Protein AF-A0A7X7PST0-F1 (afdb_monomer_lite)

Foldseek 3Di:
DLVLLLVLLLLLLVLVCLVQPVVLVLVLDDCSVVVSVVVNVVSVVVLVVSLVVQLVVLVPDDPPDPLSVLCNVCSVVLSVLSVDDFDCPLVVVLSVLLCVQVVVVPDDSPPPSVNSLVPRDPVSVVSSVVRSVNSSVRSQVVSCVSRVVVCRPVVVPPD

Sequence (159 aa):
MTNNLTYLANLVALEEWYRQVRRPFFAAQELGQAVYEGALEMLMLAKEERTKRLQAMVEGVSPSDTARAVLKECVAEICALFFQEPSSAGRDEFLASFREAVGGRANSIQAEYVSTIQKLPAAVTAQGEAWLQGIVDDLCRRAAAFVPGMGLFEDEIHS

Structure (mmCIF, N/CA/C/O backbone):
data_AF-A0A7X7PST0-F1
#
_entry.id   AF-A0A7X7PST0-F1
#
loop_
_atom_site.group_PDB
_atom_site.id
_atom_site.type_symbol
_atom_site.label_atom_id
_atom_site.label_alt_id
_atom_site.label_comp_id
_atom_site.label_asym_id
_atom_site.label_entity_id
_atom_site.label_seq_id
_atom_site.pdbx_PDB_ins_code
_atom_site.Cartn_x
_atom_site.Cartn_y
_atom_site.Cartn_z
_atom_site.occupancy
_atom_site.B_iso_or_equiv
_atom_site.auth_seq_id
_atom_site.auth_comp_id
_atom_site.auth_asym_id
_atom_site.auth_atom_id
_atom_site.pdbx_PDB_model_num
ATOM 1 N N . MET A 1 1 ? -13.055 7.007 8.464 1.00 86.31 1 MET A N 1
ATOM 2 C CA . MET A 1 1 ? -12.430 5.682 8.678 1.00 86.31 1 MET A CA 1
ATOM 3 C C . MET A 1 1 ? -11.955 5.105 7.352 1.00 86.31 1 MET A C 1
ATOM 5 O O . MET A 1 1 ? -10.751 4.957 7.195 1.00 86.31 1 MET A O 1
ATOM 9 N N . THR A 1 2 ? -12.864 4.8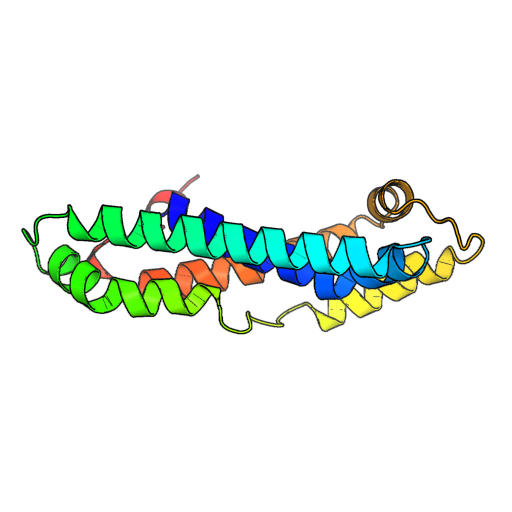96 6.392 1.00 93.06 2 THR A N 1
ATOM 10 C CA . THR A 1 2 ? -12.598 4.398 5.024 1.00 93.06 2 THR A CA 1
ATOM 11 C C . THR A 1 2 ? -11.377 5.049 4.370 1.00 93.06 2 THR A C 1
ATOM 13 O O . THR A 1 2 ? -10.420 4.348 4.085 1.00 93.06 2 THR A O 1
ATOM 16 N N . ASN A 1 3 ? -11.302 6.385 4.306 1.00 94.31 3 ASN A N 1
ATOM 17 C CA . ASN A 1 3 ? -10.143 7.087 3.726 1.00 94.31 3 ASN A CA 1
ATOM 18 C C . ASN A 1 3 ? -8.786 6.712 4.353 1.00 94.31 3 ASN A C 1
ATOM 20 O O . ASN A 1 3 ? -7.784 6.647 3.648 1.00 94.31 3 ASN A O 1
ATOM 24 N N . ASN A 1 4 ? -8.722 6.479 5.672 1.00 95.00 4 ASN A N 1
ATOM 25 C CA . ASN A 1 4 ? -7.471 6.066 6.322 1.00 95.00 4 ASN A CA 1
ATOM 26 C C . ASN A 1 4 ? -7.099 4.629 5.949 1.00 95.00 4 ASN A C 1
ATOM 28 O O . ASN A 1 4 ? -5.923 4.355 5.723 1.00 95.00 4 ASN A O 1
ATOM 32 N N . LEU A 1 5 ? -8.092 3.741 5.868 1.00 97.19 5 LEU A N 1
ATOM 33 C CA . LEU A 1 5 ? -7.901 2.346 5.478 1.00 97.19 5 LEU A CA 1
ATOM 34 C C . LEU A 1 5 ? -7.481 2.244 4.009 1.00 97.19 5 LEU A C 1
ATOM 36 O O . LEU A 1 5 ? -6.458 1.635 3.723 1.00 97.19 5 LEU A O 1
ATOM 40 N N . THR A 1 6 ? -8.183 2.932 3.104 1.00 97.81 6 THR A N 1
ATOM 41 C CA . THR A 1 6 ? -7.833 3.005 1.679 1.00 97.81 6 THR A CA 1
ATOM 42 C C . THR A 1 6 ? -6.434 3.583 1.486 1.00 97.81 6 THR A C 1
ATOM 44 O O . THR A 1 6 ? -5.652 3.057 0.700 1.00 97.81 6 THR A O 1
ATOM 47 N N . TYR A 1 7 ? -6.070 4.635 2.225 1.00 97.94 7 TYR A N 1
ATOM 48 C CA . TYR A 1 7 ? -4.724 5.206 2.159 1.00 97.94 7 TYR A CA 1
ATOM 49 C C . TYR A 1 7 ? -3.647 4.207 2.607 1.00 97.94 7 TYR A C 1
ATOM 51 O O . TYR A 1 7 ? -2.651 4.028 1.911 1.00 97.94 7 TYR A O 1
ATOM 59 N N . LEU A 1 8 ? -3.841 3.537 3.749 1.00 98.56 8 LEU A N 1
ATOM 60 C CA . LEU A 1 8 ? -2.903 2.525 4.243 1.00 98.56 8 LEU A CA 1
ATOM 61 C C . LEU A 1 8 ? -2.779 1.346 3.272 1.00 98.56 8 LEU A C 1
ATOM 63 O O . LEU A 1 8 ? -1.669 0.905 2.988 1.00 98.56 8 LEU A O 1
ATOM 67 N N . ALA A 1 9 ? -3.896 0.880 2.716 1.00 98.50 9 ALA A N 1
ATOM 68 C CA . ALA A 1 9 ? -3.921 -0.197 1.736 1.00 98.50 9 ALA A CA 1
ATOM 69 C C . ALA A 1 9 ? -3.159 0.181 0.451 1.00 98.50 9 ALA A C 1
ATOM 71 O O . ALA A 1 9 ? -2.368 -0.611 -0.058 1.00 98.50 9 ALA A O 1
ATOM 72 N N . ASN A 1 10 ? -3.306 1.425 -0.016 1.00 98.62 10 ASN A N 1
ATOM 73 C CA . ASN A 1 10 ? -2.533 1.953 -1.143 1.00 98.62 10 ASN A CA 1
ATOM 74 C C . ASN A 1 10 ? -1.029 2.036 -0.848 1.00 98.62 10 ASN A C 1
ATOM 76 O O . ASN A 1 10 ? -0.226 1.780 -1.742 1.00 98.62 10 ASN A O 1
ATOM 80 N N . LEU A 1 11 ? -0.620 2.355 0.387 1.00 98.69 11 LEU A N 1
ATOM 81 C CA . LEU A 1 11 ? 0.799 2.309 0.761 1.00 98.69 11 LEU A CA 1
ATOM 82 C C . LEU A 1 11 ? 1.364 0.885 0.694 1.00 98.69 11 LEU A C 1
ATOM 84 O O . LEU A 1 11 ? 2.494 0.714 0.246 1.00 98.69 11 LEU A O 1
ATOM 88 N N . VAL A 1 12 ? 0.587 -0.127 1.095 1.00 98.75 12 VAL A N 1
ATOM 89 C CA . VAL A 1 12 ? 0.995 -1.537 0.980 1.00 98.75 12 VAL A CA 1
ATOM 90 C C . VAL A 1 12 ? 1.107 -1.959 -0.488 1.00 98.75 12 VAL A C 1
ATOM 92 O O . VAL A 1 12 ? 2.114 -2.545 -0.878 1.00 98.75 12 VAL A O 1
ATOM 95 N N . ALA A 1 13 ? 0.130 -1.603 -1.327 1.00 98.75 13 ALA A N 1
ATOM 96 C CA . ALA A 1 13 ? 0.194 -1.869 -2.765 1.00 98.75 13 ALA A CA 1
ATOM 97 C C . ALA A 1 13 ? 1.405 -1.176 -3.422 1.00 98.75 13 ALA A C 1
ATOM 99 O O . ALA A 1 13 ? 2.129 -1.779 -4.216 1.00 98.75 13 ALA A O 1
ATOM 100 N N . LEU A 1 14 ? 1.684 0.076 -3.046 1.00 98.62 14 LEU A N 1
ATOM 101 C CA . LEU A 1 14 ? 2.854 0.806 -3.527 1.00 98.62 14 LEU A CA 1
ATOM 102 C C . LEU A 1 14 ? 4.163 0.146 -3.077 1.00 98.62 14 LEU A C 1
ATOM 104 O O . LEU A 1 14 ? 5.096 0.050 -3.870 1.00 98.62 14 LEU A O 1
ATOM 108 N N . GLU A 1 15 ? 4.246 -0.336 -1.839 1.00 98.62 15 GLU A N 1
ATOM 109 C CA . GLU A 1 15 ? 5.412 -1.076 -1.350 1.00 98.62 15 GLU A CA 1
ATOM 110 C C . GLU A 1 15 ? 5.671 -2.344 -2.176 1.00 98.62 15 GLU A C 1
ATOM 112 O O . GLU A 1 15 ? 6.805 -2.568 -2.612 1.00 98.62 15 GLU A O 1
ATOM 117 N N . GLU A 1 16 ? 4.628 -3.120 -2.482 1.00 98.50 16 GLU A N 1
ATOM 118 C CA . GLU A 1 16 ? 4.742 -4.287 -3.361 1.00 98.50 16 GLU A CA 1
ATOM 119 C C . GLU A 1 16 ? 5.200 -3.901 -4.773 1.00 98.50 16 GLU A C 1
ATOM 121 O O . GLU A 1 16 ? 6.075 -4.556 -5.344 1.00 98.50 16 GLU A O 1
ATOM 126 N N . TRP A 1 17 ? 4.717 -2.786 -5.323 1.00 98.00 17 TRP A N 1
ATOM 127 C CA . TRP A 1 17 ? 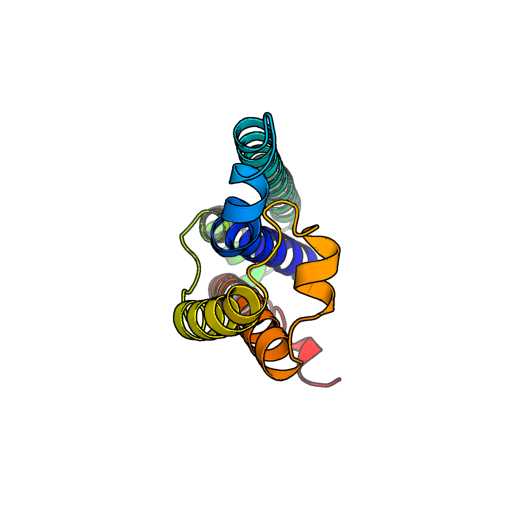5.219 -2.280 -6.601 1.00 98.00 17 TRP A CA 1
ATOM 128 C C . TRP A 1 17 ? 6.727 -1.975 -6.564 1.00 98.00 17 TRP A C 1
ATOM 130 O O . TRP A 1 17 ? 7.464 -2.305 -7.501 1.00 98.00 17 TRP A O 1
ATOM 140 N N . TYR A 1 18 ? 7.230 -1.382 -5.475 1.00 97.38 18 TYR A N 1
ATOM 141 C CA . TYR A 1 18 ? 8.668 -1.153 -5.311 1.00 97.38 18 TYR A CA 1
ATOM 142 C C . TYR A 1 18 ? 9.448 -2.466 -5.254 1.00 97.38 18 TYR A C 1
ATOM 144 O O . TYR A 1 18 ? 10.441 -2.612 -5.973 1.00 97.38 18 TYR A O 1
ATOM 152 N N . ARG A 1 19 ? 8.988 -3.414 -4.433 1.00 96.69 19 ARG A N 1
ATOM 153 C CA . ARG A 1 19 ? 9.656 -4.700 -4.203 1.00 96.69 19 ARG A CA 1
ATOM 154 C C . ARG A 1 19 ? 9.720 -5.560 -5.460 1.00 96.69 19 ARG A C 1
ATOM 156 O O . ARG A 1 19 ? 10.784 -6.096 -5.772 1.00 96.69 19 ARG A O 1
ATOM 163 N N . GLN A 1 20 ? 8.603 -5.671 -6.175 1.00 95.69 20 GLN A N 1
ATOM 164 C CA . GLN A 1 20 ? 8.457 -6.613 -7.284 1.00 95.69 20 GLN A CA 1
ATOM 165 C C . GLN A 1 20 ? 8.829 -6.003 -8.640 1.00 95.69 20 GLN A C 1
ATOM 167 O O . GLN A 1 20 ? 9.324 -6.716 -9.512 1.00 95.69 20 GLN A O 1
ATOM 172 N N . VAL A 1 21 ? 8.614 -4.693 -8.829 1.00 93.94 21 VAL A N 1
ATOM 173 C CA . VAL A 1 21 ? 8.761 -4.049 -10.147 1.00 93.94 21 VAL A CA 1
ATOM 174 C C . VAL A 1 21 ? 9.850 -2.992 -10.192 1.00 93.94 21 VAL A C 1
ATOM 176 O O . VAL A 1 21 ? 10.659 -3.018 -11.115 1.00 93.94 21 VAL A O 1
ATOM 179 N N . ARG A 1 22 ? 9.913 -2.051 -9.238 1.00 93.06 22 ARG A N 1
ATOM 180 C CA . ARG A 1 22 ? 10.916 -0.965 -9.317 1.00 93.06 22 ARG A CA 1
ATOM 181 C C . ARG A 1 22 ? 12.326 -1.420 -8.947 1.00 93.06 22 ARG A C 1
ATOM 183 O O . ARG A 1 22 ? 13.284 -0.823 -9.434 1.00 93.06 22 ARG A O 1
ATOM 190 N N . ARG A 1 23 ? 12.475 -2.454 -8.113 1.00 92.88 23 ARG A N 1
ATOM 191 C CA . ARG A 1 23 ? 13.775 -2.901 -7.584 1.00 92.88 23 ARG A CA 1
ATOM 192 C C . ARG A 1 23 ? 14.851 -3.122 -8.666 1.00 92.88 23 ARG A C 1
ATOM 194 O O . ARG A 1 23 ? 15.939 -2.574 -8.495 1.00 92.88 23 ARG A O 1
ATOM 201 N N . PRO A 1 24 ? 14.596 -3.822 -9.793 1.00 90.00 24 PRO A N 1
ATOM 202 C CA . PRO A 1 24 ? 15.599 -3.972 -10.852 1.00 90.00 24 PRO A CA 1
ATOM 203 C C . PRO A 1 24 ? 16.047 -2.645 -11.487 1.00 90.00 24 PRO A C 1
ATOM 205 O O . PRO A 1 24 ? 17.214 -2.507 -11.841 1.00 90.00 24 PRO A O 1
ATOM 208 N N . PHE A 1 25 ? 15.159 -1.649 -11.592 1.00 89.50 25 PHE A N 1
ATOM 209 C CA . PHE A 1 25 ? 15.498 -0.329 -12.144 1.00 89.50 25 PHE A CA 1
ATOM 210 C C . PHE A 1 25 ? 16.390 0.483 -11.204 1.00 89.50 25 PHE A C 1
ATOM 212 O O . PHE A 1 25 ? 17.238 1.244 -11.665 1.00 89.50 25 PHE A O 1
ATOM 219 N N . PHE A 1 26 ? 16.213 0.333 -9.891 1.00 91.25 26 PHE A N 1
ATOM 220 C CA . PHE A 1 26 ? 17.135 0.903 -8.910 1.00 91.25 26 PHE A CA 1
ATOM 221 C C . PHE A 1 26 ? 18.492 0.198 -8.957 1.00 91.25 26 PHE A C 1
ATOM 223 O O . PHE A 1 26 ? 19.518 0.864 -9.006 1.00 91.25 26 PHE A O 1
ATOM 230 N N . ALA A 1 27 ? 18.510 -1.135 -9.029 1.00 89.00 27 ALA A N 1
ATOM 231 C CA . ALA A 1 27 ? 19.752 -1.909 -9.085 1.00 89.00 27 ALA A CA 1
ATOM 232 C C . ALA A 1 27 ? 20.637 -1.583 -10.308 1.00 89.00 27 ALA A C 1
ATOM 234 O O . ALA A 1 27 ? 21.842 -1.814 -10.266 1.00 89.00 27 ALA A O 1
ATOM 235 N N . ALA A 1 28 ? 20.056 -1.038 -11.381 1.00 87.44 28 ALA A N 1
ATOM 236 C CA . ALA A 1 28 ? 20.773 -0.611 -12.583 1.00 87.44 28 ALA A CA 1
ATOM 237 C C . ALA A 1 28 ? 21.436 0.782 -12.476 1.00 87.44 28 ALA A C 1
ATOM 239 O O . ALA A 1 28 ? 22.139 1.187 -13.399 1.00 87.44 28 ALA A O 1
ATOM 240 N N . GLN A 1 29 ? 21.207 1.530 -11.391 1.00 85.56 29 GLN A N 1
ATOM 241 C CA . GLN A 1 29 ? 21.699 2.900 -11.208 1.00 85.56 29 GLN A CA 1
ATOM 242 C C . GLN A 1 29 ? 22.816 2.973 -10.159 1.00 85.56 29 GLN A C 1
ATOM 244 O O . GLN A 1 29 ? 22.812 2.236 -9.170 1.00 85.56 29 GLN A O 1
ATOM 249 N N . GLU A 1 30 ? 23.750 3.912 -10.334 1.00 90.62 30 GLU A N 1
ATOM 250 C CA . GLU A 1 30 ? 24.746 4.231 -9.307 1.00 90.62 30 GLU A CA 1
ATOM 251 C C . GLU A 1 30 ? 24.040 4.698 -8.023 1.00 90.62 30 GLU A C 1
ATOM 253 O O . GLU A 1 30 ? 23.101 5.491 -8.079 1.00 90.62 30 GLU A O 1
ATOM 258 N N . LEU A 1 31 ? 24.448 4.161 -6.867 1.00 90.50 31 LEU A N 1
ATOM 259 C CA . LEU A 1 31 ? 23.787 4.356 -5.563 1.00 90.50 31 LEU A CA 1
ATOM 260 C C . LEU A 1 31 ? 22.310 3.915 -5.499 1.00 90.50 31 LEU A C 1
ATOM 262 O O . LEU A 1 31 ? 21.647 4.139 -4.486 1.00 90.50 31 LEU A O 1
ATOM 266 N N . GLY A 1 32 ? 21.777 3.251 -6.526 1.00 91.06 32 GLY A N 1
ATOM 267 C CA . GLY A 1 32 ? 20.347 2.965 -6.608 1.00 91.06 32 GLY A CA 1
ATOM 268 C C . GLY A 1 32 ? 19.830 2.025 -5.517 1.00 91.06 32 GLY A C 1
ATOM 269 O O . GLY A 1 32 ? 18.683 2.162 -5.100 1.00 91.06 32 GLY A O 1
ATOM 270 N N . GLN A 1 33 ? 20.677 1.145 -4.973 1.00 93.69 33 GLN A N 1
ATOM 271 C CA . GLN A 1 33 ? 20.318 0.309 -3.821 1.00 93.69 33 GLN A CA 1
ATOM 272 C C . GLN A 1 33 ? 20.001 1.148 -2.571 1.00 93.69 33 GLN A C 1
ATOM 274 O O . GLN A 1 33 ? 18.984 0.907 -1.929 1.00 93.69 33 GLN A O 1
ATOM 279 N N . ALA A 1 34 ? 20.809 2.170 -2.269 1.00 97.25 34 ALA A N 1
ATOM 280 C CA . ALA A 1 34 ? 20.564 3.057 -1.130 1.00 97.25 34 ALA A CA 1
ATOM 281 C C . ALA A 1 34 ? 19.280 3.883 -1.327 1.00 97.25 34 ALA A C 1
ATOM 283 O O . ALA A 1 34 ? 18.513 4.084 -0.389 1.00 97.25 34 ALA A O 1
ATOM 284 N N . VAL A 1 35 ? 19.002 4.317 -2.563 1.00 96.31 35 VAL A N 1
ATOM 285 C CA . VAL A 1 35 ? 17.754 5.029 -2.891 1.00 96.31 35 VAL A CA 1
ATOM 286 C C . VAL A 1 35 ? 16.536 4.113 -2.742 1.00 96.31 35 VAL A C 1
ATOM 288 O O . VAL A 1 35 ? 15.503 4.540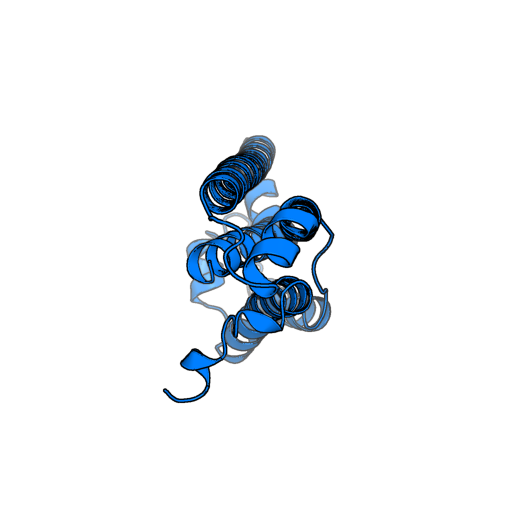 -2.230 1.00 96.31 35 VAL A O 1
ATOM 291 N N . TYR A 1 36 ? 16.646 2.853 -3.166 1.00 96.81 36 TYR A N 1
ATOM 292 C CA . TYR A 1 36 ? 15.595 1.852 -2.997 1.00 96.81 36 TYR A CA 1
ATOM 293 C C . TYR A 1 36 ? 15.295 1.580 -1.520 1.00 96.81 36 TYR A C 1
ATOM 295 O O . TYR A 1 36 ? 14.131 1.595 -1.123 1.00 96.81 36 TYR A O 1
ATOM 303 N N . GLU A 1 37 ? 16.332 1.378 -0.707 1.00 98.19 37 GLU A N 1
ATOM 304 C CA . GLU A 1 37 ? 16.196 1.169 0.737 1.00 98.19 37 GLU A CA 1
ATOM 305 C C . GLU A 1 37 ? 15.545 2.376 1.416 1.00 98.19 37 GLU A C 1
ATOM 307 O O . GLU A 1 37 ? 14.554 2.210 2.126 1.00 98.19 37 GLU A O 1
ATOM 312 N N . GLY A 1 38 ? 16.011 3.592 1.110 1.00 98.38 38 GLY A N 1
ATOM 313 C CA . GLY A 1 38 ? 15.402 4.819 1.621 1.00 98.38 38 GLY A CA 1
ATOM 314 C C . GLY A 1 38 ? 13.941 4.983 1.190 1.00 98.38 38 GLY A C 1
ATOM 315 O O . GLY A 1 38 ? 13.107 5.421 1.977 1.00 98.38 38 GLY A O 1
ATOM 316 N N . ALA A 1 39 ? 13.576 4.587 -0.033 1.00 97.94 39 ALA A N 1
ATOM 317 C CA . ALA A 1 39 ? 12.184 4.634 -0.476 1.00 97.94 39 ALA A CA 1
ATOM 318 C C . ALA A 1 39 ? 11.282 3.660 0.304 1.00 97.94 39 ALA A C 1
ATOM 320 O O . ALA A 1 39 ? 10.163 4.029 0.665 1.00 97.94 39 ALA A O 1
ATOM 321 N N . LEU A 1 40 ? 11.759 2.443 0.593 1.00 98.56 40 LEU A N 1
ATOM 322 C CA . LEU A 1 40 ? 11.025 1.491 1.432 1.00 98.56 40 LEU A CA 1
ATOM 323 C C . LEU A 1 40 ? 10.906 1.977 2.881 1.00 98.56 40 LEU A C 1
ATOM 325 O O . LEU A 1 40 ? 9.834 1.856 3.474 1.00 98.56 40 LEU A O 1
ATOM 329 N N . GLU A 1 41 ? 11.962 2.575 3.432 1.00 98.62 41 GLU A N 1
ATOM 330 C CA . GLU A 1 41 ? 11.930 3.188 4.763 1.00 98.62 41 GLU A CA 1
ATOM 331 C C . GLU A 1 41 ? 10.889 4.315 4.828 1.00 98.62 41 GLU A C 1
ATOM 333 O O . GLU A 1 41 ? 10.071 4.352 5.745 1.00 98.62 41 GLU A O 1
ATOM 338 N N . MET A 1 42 ? 10.831 5.182 3.814 1.00 98.56 42 MET A N 1
ATOM 339 C CA . MET A 1 42 ? 9.822 6.243 3.743 1.00 98.56 42 MET A CA 1
ATOM 340 C C . MET A 1 42 ? 8.388 5.697 3.679 1.00 98.56 42 MET A C 1
ATOM 342 O O . MET A 1 42 ? 7.491 6.271 4.300 1.00 98.56 42 MET A O 1
ATOM 346 N N . LEU A 1 43 ? 8.154 4.588 2.968 1.00 98.44 43 LEU A N 1
ATOM 347 C CA . LEU A 1 43 ? 6.846 3.921 2.949 1.00 98.44 43 LEU A CA 1
ATOM 348 C C . LEU A 1 43 ? 6.496 3.325 4.318 1.00 98.44 43 LEU A C 1
ATOM 350 O O . LEU A 1 43 ? 5.363 3.475 4.778 1.00 98.44 43 LEU A O 1
ATOM 354 N N . MET A 1 44 ? 7.462 2.702 4.997 1.00 98.38 44 MET A N 1
ATOM 355 C CA . MET A 1 44 ? 7.288 2.186 6.355 1.00 98.38 44 MET A CA 1
ATOM 356 C C . MET A 1 44 ? 6.930 3.311 7.338 1.00 98.38 44 MET A C 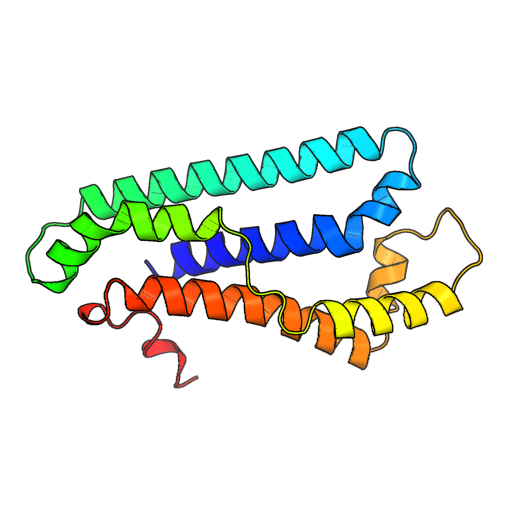1
ATOM 358 O O . MET A 1 44 ? 5.917 3.210 8.029 1.00 98.38 44 MET A O 1
ATOM 362 N N . LEU A 1 45 ? 7.682 4.416 7.336 1.00 98.56 45 LEU A N 1
ATOM 363 C CA . LEU A 1 45 ? 7.418 5.584 8.182 1.00 98.56 45 LEU A CA 1
ATOM 364 C C . LEU A 1 45 ? 6.047 6.213 7.891 1.00 98.56 45 LEU A C 1
ATOM 366 O O . LEU A 1 45 ? 5.335 6.604 8.816 1.00 98.56 45 LEU A O 1
ATOM 370 N N . ALA A 1 46 ? 5.637 6.279 6.620 1.00 98.25 46 ALA A N 1
ATOM 371 C CA . ALA A 1 46 ? 4.312 6.768 6.243 1.00 98.25 46 ALA A CA 1
ATOM 372 C C . ALA A 1 46 ? 3.183 5.861 6.765 1.00 98.25 46 ALA A C 1
ATOM 374 O O . ALA A 1 46 ? 2.151 6.366 7.214 1.00 98.25 46 ALA A O 1
ATOM 375 N N . LYS A 1 47 ? 3.371 4.533 6.750 1.00 98.44 47 LYS A N 1
ATOM 376 C CA . LYS A 1 47 ? 2.420 3.592 7.363 1.00 98.44 47 LYS A CA 1
ATOM 377 C C . LYS A 1 47 ? 2.353 3.785 8.877 1.00 98.44 47 LYS A C 1
ATOM 379 O O . LYS A 1 47 ? 1.251 3.877 9.410 1.00 98.44 47 LYS A O 1
ATOM 384 N N . GLU A 1 48 ? 3.492 3.907 9.559 1.00 98.44 48 GLU A N 1
ATOM 385 C CA . GLU A 1 48 ? 3.548 4.148 11.010 1.00 98.44 48 GLU A CA 1
ATOM 386 C C . GLU A 1 48 ? 2.892 5.469 11.432 1.00 98.44 48 GLU A C 1
ATOM 388 O O . GLU A 1 48 ? 2.159 5.512 12.421 1.00 98.44 48 GLU A O 1
ATOM 393 N N . GLU A 1 49 ? 3.138 6.561 10.702 1.00 98.25 49 GLU A N 1
ATOM 394 C CA . GLU A 1 49 ? 2.463 7.846 10.932 1.00 98.25 49 GLU A CA 1
ATOM 395 C C . GLU A 1 49 ? 0.951 7.680 10.833 1.00 98.25 49 GLU A C 1
ATOM 397 O O . GLU A 1 49 ? 0.195 8.122 11.708 1.00 98.25 49 GLU A O 1
ATOM 402 N N . ARG A 1 50 ? 0.504 7.012 9.769 1.00 98.00 50 ARG A N 1
ATOM 403 C CA . ARG A 1 50 ? -0.913 6.921 9.472 1.00 98.00 50 ARG A CA 1
ATOM 404 C C . ARG A 1 50 ? -1.651 5.995 10.430 1.00 98.00 50 ARG A C 1
ATOM 406 O O . ARG A 1 50 ? -2.781 6.315 10.801 1.00 98.00 50 ARG A O 1
ATOM 413 N N . THR A 1 51 ? -1.040 4.897 10.871 1.00 98.12 51 THR A N 1
ATOM 414 C CA . THR A 1 51 ? -1.638 4.022 11.888 1.00 98.12 51 THR A CA 1
ATOM 415 C C . THR A 1 51 ? -1.718 4.702 13.250 1.00 98.12 51 THR A C 1
ATOM 417 O O . THR A 1 51 ? -2.771 4.629 13.879 1.00 98.12 51 THR A O 1
ATOM 420 N N . LYS A 1 52 ? -0.702 5.474 13.662 1.00 97.56 52 LYS A N 1
ATOM 421 C CA . LYS A 1 52 ? -0.776 6.300 14.886 1.00 97.56 52 LYS A CA 1
ATOM 422 C C . LYS A 1 52 ? -1.937 7.292 14.831 1.00 97.56 52 LYS A C 1
ATOM 424 O O . LYS A 1 52 ? -2.696 7.427 15.787 1.00 97.56 52 LYS A O 1
ATOM 429 N N . ARG A 1 53 ? -2.124 7.966 13.692 1.00 96.38 53 ARG A N 1
ATOM 430 C CA . ARG A 1 53 ? -3.262 8.880 13.493 1.00 96.38 53 ARG A CA 1
ATOM 431 C C . ARG A 1 53 ? -4.606 8.166 13.503 1.00 96.38 53 ARG A C 1
ATOM 433 O O . ARG A 1 53 ? -5.574 8.721 14.017 1.00 96.38 53 ARG A O 1
ATOM 440 N N . LEU A 1 54 ? -4.674 6.964 12.935 1.00 96.75 54 LEU A N 1
ATOM 441 C CA . LEU A 1 54 ? -5.873 6.135 12.970 1.00 96.75 54 LEU A CA 1
ATOM 442 C C . LEU A 1 54 ? -6.236 5.762 14.412 1.00 96.75 54 LEU A C 1
ATOM 444 O O . LEU A 1 54 ? -7.378 5.967 14.811 1.00 96.75 54 LEU A O 1
ATOM 448 N N . GLN A 1 55 ? -5.266 5.300 15.200 1.00 96.94 55 GLN A N 1
ATOM 449 C CA . GLN A 1 55 ? -5.451 4.980 16.618 1.00 96.94 55 GLN A CA 1
ATOM 450 C C . GLN A 1 55 ? -5.926 6.198 17.412 1.00 96.94 55 GLN A C 1
ATOM 452 O O . GLN A 1 55 ? -6.971 6.128 18.050 1.00 96.94 55 GLN A O 1
ATOM 457 N N . ALA A 1 56 ? -5.251 7.343 17.279 1.00 96.31 56 ALA A N 1
ATOM 458 C CA . ALA A 1 56 ? -5.648 8.581 17.953 1.00 96.31 56 ALA A CA 1
ATOM 459 C C . ALA A 1 56 ? -7.071 9.039 17.570 1.00 96.31 56 ALA A C 1
ATOM 461 O O . ALA A 1 56 ? -7.837 9.505 18.414 1.00 96.31 56 ALA A O 1
ATOM 462 N N . MET A 1 57 ? -7.459 8.878 16.297 1.00 95.00 57 MET A N 1
ATOM 463 C CA . MET A 1 57 ? -8.828 9.153 15.849 1.00 95.00 57 MET A CA 1
ATOM 464 C C . MET A 1 57 ? -9.835 8.233 16.550 1.00 95.00 57 MET A C 1
ATOM 466 O O . MET A 1 57 ? -10.883 8.708 16.979 1.00 95.00 57 MET A O 1
ATOM 470 N N . VAL A 1 58 ? -9.530 6.937 16.669 1.00 95.56 58 VAL A N 1
ATOM 471 C CA . VAL A 1 58 ? -10.397 5.949 17.328 1.00 95.56 58 VAL A CA 1
ATOM 472 C C . VAL A 1 58 ? -10.478 6.172 18.839 1.00 95.56 58 VAL A C 1
ATOM 474 O O . VAL A 1 58 ? -11.563 6.069 19.408 1.00 95.56 58 VAL A O 1
ATOM 477 N N . GLU A 1 59 ? -9.382 6.544 19.499 1.00 94.50 59 GLU A N 1
ATOM 478 C CA . GLU A 1 59 ? -9.364 6.872 20.931 1.00 94.50 59 GLU A CA 1
ATOM 479 C C . GLU A 1 59 ? -10.366 7.981 21.280 1.00 94.50 59 GLU A C 1
ATOM 481 O O . GLU A 1 59 ? -11.108 7.862 22.263 1.00 94.50 59 GLU A O 1
ATOM 486 N N . GLY A 1 60 ? -10.456 9.006 20.425 1.00 92.06 60 GLY A N 1
ATOM 487 C CA . GLY A 1 60 ? -11.398 10.119 20.562 1.00 92.06 60 GLY A CA 1
ATOM 488 C C . GLY A 1 60 ? -12.873 9.764 20.322 1.00 92.06 60 GLY A C 1
ATOM 489 O O . GLY A 1 60 ? -13.750 10.581 20.602 1.00 92.06 60 GLY A O 1
ATOM 490 N N . VAL A 1 61 ? -13.187 8.563 19.824 1.00 90.62 61 VAL A N 1
ATOM 491 C CA . VAL A 1 61 ? -14.571 8.132 19.582 1.00 90.62 61 VAL A CA 1
ATOM 492 C C . VAL A 1 61 ? -15.238 7.703 20.892 1.00 90.62 61 VAL A C 1
ATOM 494 O O . VAL A 1 61 ? -14.760 6.809 21.585 1.00 90.62 61 VAL A O 1
ATOM 497 N N . SER A 1 62 ? -16.386 8.288 21.240 1.00 89.75 62 SER A N 1
ATOM 498 C CA . SER A 1 62 ? -17.199 7.784 22.358 1.00 89.75 62 SER A CA 1
ATOM 499 C C . SER A 1 62 ? -17.794 6.405 22.016 1.00 89.75 62 SER A C 1
ATOM 501 O O . SER A 1 62 ? -18.319 6.255 20.908 1.00 89.75 62 SER A O 1
ATOM 503 N N . PRO A 1 63 ? -17.755 5.402 22.917 1.00 89.50 63 PRO A N 1
ATOM 504 C CA . PRO A 1 63 ? -18.365 4.088 22.699 1.00 89.50 63 PRO A CA 1
ATOM 505 C C . PRO A 1 63 ? -19.891 4.152 22.900 1.00 89.50 63 PRO A C 1
ATOM 507 O O . PRO A 1 63 ? -20.449 3.505 23.780 1.00 89.50 63 PRO A O 1
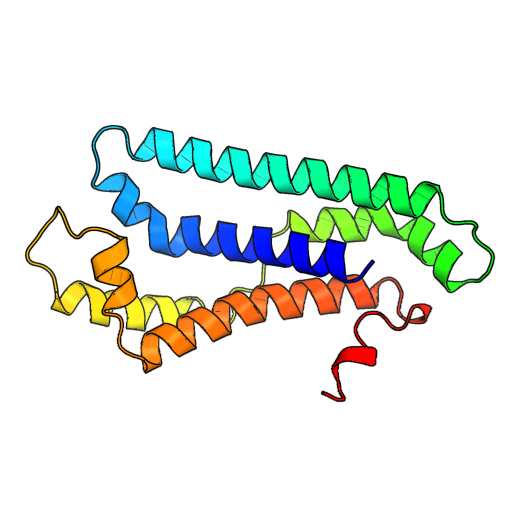ATOM 510 N N . SER A 1 64 ? -20.574 4.987 22.112 1.00 90.50 64 SER A N 1
ATOM 511 C CA . SER A 1 64 ? -22.022 5.223 22.213 1.00 90.50 64 SER A CA 1
ATOM 512 C C . SER A 1 64 ? -22.879 4.054 21.724 1.00 90.50 64 SER A C 1
ATOM 514 O O . SER A 1 64 ? -24.081 4.032 21.971 1.00 90.50 64 SER A O 1
ATOM 516 N N . ASP A 1 65 ? -22.274 3.113 21.004 1.00 92.31 65 ASP A N 1
ATOM 517 C CA . ASP A 1 65 ? -22.910 1.935 20.433 1.00 92.31 65 ASP A CA 1
ATOM 518 C C . ASP A 1 65 ? -21.908 0.769 20.380 1.00 92.31 65 ASP A C 1
ATOM 520 O O . ASP A 1 65 ? -20.694 0.951 20.541 1.00 92.31 65 ASP A O 1
ATOM 524 N N . THR A 1 66 ? -22.424 -0.443 20.161 1.00 92.75 66 THR A N 1
ATOM 525 C CA . THR A 1 66 ? -21.613 -1.665 20.100 1.00 92.75 66 THR A CA 1
ATOM 526 C C . THR A 1 66 ? -20.543 -1.594 19.011 1.00 92.75 66 THR A C 1
ATOM 528 O O . THR A 1 66 ? -19.427 -2.048 19.238 1.00 92.75 66 THR A O 1
ATOM 531 N N . ALA A 1 67 ? -20.834 -0.994 17.851 1.00 91.94 67 ALA A N 1
ATOM 532 C CA . ALA A 1 67 ? -19.877 -0.924 16.749 1.00 91.94 67 ALA A CA 1
ATOM 533 C C . ALA A 1 67 ? -18.657 -0.063 17.116 1.00 91.94 67 ALA A C 1
ATOM 535 O O . ALA A 1 67 ? -17.519 -0.451 16.855 1.00 91.94 67 ALA A O 1
ATOM 536 N N . ARG A 1 68 ? -18.871 1.080 17.778 1.00 92.50 68 ARG A N 1
ATOM 537 C CA . ARG A 1 68 ? -17.796 1.951 18.278 1.00 92.50 68 ARG A CA 1
ATOM 538 C C . ARG A 1 68 ? -17.013 1.329 19.427 1.00 92.50 68 ARG A C 1
ATOM 540 O O . ARG A 1 68 ? -15.811 1.567 19.508 1.00 92.50 68 ARG A O 1
ATOM 547 N N . ALA A 1 69 ? -17.661 0.547 20.291 1.00 94.38 69 ALA A N 1
ATOM 548 C CA . ALA A 1 69 ? -16.967 -0.214 21.329 1.00 94.38 69 ALA A CA 1
ATOM 549 C C . ALA A 1 69 ? -16.023 -1.259 20.709 1.00 94.38 69 ALA A C 1
ATOM 551 O O . ALA A 1 69 ? -14.830 -1.240 20.999 1.00 94.38 69 ALA A O 1
ATOM 552 N N . VAL A 1 70 ? -16.524 -2.065 19.765 1.00 95.06 70 VAL A N 1
ATOM 553 C CA . VAL A 1 70 ? -15.715 -3.059 19.037 1.00 95.06 70 VAL A CA 1
ATOM 554 C C . VAL A 1 70 ? -14.562 -2.392 18.287 1.00 95.06 70 VAL A C 1
ATOM 556 O O . VAL A 1 70 ? -13.431 -2.852 18.394 1.00 95.06 70 VAL A O 1
ATOM 559 N N . LEU A 1 71 ? -14.800 -1.265 17.600 1.00 94.88 71 LEU A N 1
ATOM 560 C CA . LEU A 1 71 ? -13.732 -0.531 16.908 1.00 94.88 71 LEU A CA 1
ATOM 561 C C . LEU A 1 71 ? -12.581 -0.158 17.846 1.00 94.88 71 LEU A C 1
ATOM 563 O O . LEU A 1 71 ? -11.420 -0.249 17.453 1.00 94.88 71 LEU A O 1
ATOM 567 N N . LYS A 1 72 ? -12.889 0.288 19.067 1.00 95.50 72 LYS A N 1
ATOM 568 C CA . LYS A 1 72 ? -11.862 0.640 20.052 1.00 95.50 72 LYS A CA 1
ATOM 569 C C . LYS A 1 72 ? -11.053 -0.570 20.499 1.00 95.50 72 LYS A C 1
ATOM 571 O O . LYS A 1 72 ? -9.850 -0.437 20.692 1.00 95.50 72 LYS A O 1
ATOM 576 N N . GLU A 1 73 ? -11.702 -1.718 20.646 1.00 95.56 73 GLU A N 1
ATOM 577 C CA . GLU A 1 73 ? -11.046 -2.963 21.042 1.00 95.56 73 GLU A CA 1
ATOM 578 C C . GLU A 1 73 ? -10.141 -3.508 19.934 1.00 95.56 73 GLU A C 1
ATOM 580 O O . GLU A 1 73 ? -9.049 -3.972 20.235 1.00 95.56 73 GLU A O 1
ATOM 585 N N . CYS A 1 74 ? -10.555 -3.403 18.666 1.00 96.00 74 CYS A N 1
ATOM 586 C CA . CYS A 1 74 ? -9.867 -4.052 17.549 1.00 96.00 74 CYS A CA 1
ATOM 587 C C . CYS A 1 74 ? -8.962 -3.129 16.708 1.00 96.00 74 CYS A C 1
ATOM 589 O O . CYS A 1 74 ? -8.427 -3.548 15.677 1.00 96.00 74 CYS A O 1
ATOM 591 N N . VAL A 1 75 ? -8.823 -1.841 17.057 1.00 96.81 75 VAL A N 1
ATOM 592 C CA . VAL A 1 75 ? -8.051 -0.882 16.237 1.00 96.81 75 VAL A CA 1
ATOM 593 C C . VAL A 1 75 ? -6.579 -1.276 16.113 1.00 96.81 75 VAL A C 1
ATOM 595 O O . VAL A 1 75 ? -5.964 -1.027 15.077 1.00 96.81 75 VAL A O 1
ATOM 598 N N . ALA A 1 76 ? -6.012 -1.919 17.135 1.00 97.06 76 ALA A N 1
ATOM 599 C CA . ALA A 1 76 ? -4.637 -2.400 17.101 1.00 97.06 76 ALA A CA 1
ATOM 600 C C . ALA A 1 76 ? -4.462 -3.518 16.060 1.00 97.06 76 ALA A C 1
ATOM 602 O O . ALA A 1 76 ? -3.531 -3.461 15.254 1.00 97.06 76 ALA A O 1
ATOM 603 N N . GLU A 1 77 ? -5.384 -4.479 16.014 1.00 97.62 77 GLU A N 1
ATOM 604 C CA . GLU A 1 77 ? -5.415 -5.564 15.032 1.00 97.62 77 GLU A CA 1
ATOM 605 C C . GLU A 1 77 ? -5.650 -5.034 13.614 1.00 97.62 77 GLU A C 1
ATOM 607 O O . GLU A 1 77 ? -4.970 -5.460 12.676 1.00 97.62 77 GLU A O 1
ATOM 612 N N . ILE A 1 78 ? -6.545 -4.050 13.456 1.00 97.56 78 ILE A N 1
ATOM 613 C CA . ILE A 1 78 ? -6.751 -3.357 12.177 1.00 97.56 78 ILE A CA 1
ATOM 614 C C . ILE A 1 78 ? -5.453 -2.681 11.723 1.00 97.56 78 ILE A C 1
ATOM 616 O O . ILE A 1 78 ? -5.085 -2.785 10.557 1.00 97.56 78 ILE A O 1
ATOM 620 N N . CYS A 1 79 ? -4.727 -1.996 12.610 1.00 98.19 79 CYS A N 1
ATOM 621 C CA . CYS A 1 79 ? -3.448 -1.380 12.256 1.00 98.19 79 CYS A CA 1
ATOM 622 C C . CYS A 1 79 ? -2.385 -2.422 11.884 1.00 98.19 79 CYS A C 1
ATOM 624 O O . CYS A 1 79 ? -1.660 -2.219 10.910 1.00 98.19 79 CYS A O 1
ATOM 626 N N . ALA A 1 80 ? -2.308 -3.534 12.619 1.00 98.00 80 ALA A N 1
ATOM 627 C CA . ALA A 1 80 ? -1.344 -4.605 12.372 1.00 98.00 80 ALA A CA 1
ATOM 628 C C . ALA A 1 80 ? -1.518 -5.255 10.988 1.00 98.00 80 ALA A C 1
ATOM 630 O O . ALA A 1 80 ? -0.533 -5.689 10.392 1.00 98.00 80 ALA A O 1
ATOM 631 N N . LEU A 1 81 ? -2.742 -5.271 10.451 1.00 97.44 81 LEU A N 1
ATOM 632 C CA . LEU A 1 81 ? -3.058 -5.785 9.117 1.00 97.44 81 LEU A CA 1
ATOM 633 C C . LEU A 1 81 ? -2.160 -5.191 8.016 1.00 97.44 81 LEU A C 1
ATOM 635 O O . LEU A 1 81 ? -1.700 -5.916 7.139 1.00 97.44 81 LEU A O 1
ATOM 639 N N . PHE A 1 82 ? -1.866 -3.890 8.083 1.00 98.12 82 PHE A N 1
ATOM 640 C CA . PHE A 1 82 ? -1.115 -3.159 7.049 1.00 98.12 82 PHE A CA 1
ATOM 641 C C . PHE A 1 82 ? 0.413 -3.355 7.115 1.00 98.12 82 PHE A C 1
ATOM 643 O O . PHE A 1 82 ? 1.165 -2.771 6.328 1.00 98.12 82 PHE A O 1
ATOM 650 N N . PHE A 1 83 ? 0.881 -4.174 8.058 1.00 97.94 83 PHE A N 1
ATOM 651 C CA . PHE A 1 83 ? 2.281 -4.588 8.188 1.00 97.94 83 PHE A CA 1
ATOM 652 C C . PHE A 1 83 ? 2.484 -6.079 7.887 1.00 97.94 83 PHE A C 1
ATOM 654 O O . PHE A 1 83 ? 3.606 -6.573 7.977 1.00 97.94 83 PHE A O 1
ATOM 661 N N . GLN A 1 84 ? 1.416 -6.797 7.535 1.00 95.94 84 GLN A N 1
ATOM 662 C CA . GLN A 1 84 ? 1.479 -8.194 7.114 1.00 95.94 84 GLN A CA 1
ATOM 663 C C . GLN A 1 84 ? 1.755 -8.300 5.610 1.00 95.94 84 GLN A C 1
ATOM 665 O O . GLN A 1 84 ? 1.545 -7.346 4.861 1.00 95.94 84 GLN A O 1
ATOM 670 N N . GLU A 1 85 ? 2.187 -9.483 5.167 1.00 95.44 85 GLU A N 1
ATOM 671 C CA . GLU A 1 85 ? 2.282 -9.795 3.739 1.00 95.44 85 GLU A CA 1
ATOM 672 C C . GLU A 1 85 ? 0.874 -9.714 3.105 1.00 95.44 85 GLU A C 1
ATOM 674 O O . GLU A 1 85 ? -0.059 -10.359 3.607 1.00 95.44 85 GLU A O 1
ATOM 679 N N . PRO A 1 86 ? 0.685 -8.917 2.038 1.00 96.06 86 PRO A N 1
ATOM 680 C CA . PRO A 1 86 ? -0.600 -8.810 1.362 1.00 96.06 86 PRO A CA 1
ATOM 681 C C . PRO A 1 86 ? -0.884 -10.035 0.483 1.00 96.06 86 PRO A C 1
ATOM 683 O O . PRO A 1 86 ? -0.033 -10.899 0.267 1.00 96.06 86 PRO A O 1
ATOM 686 N N . SER A 1 87 ? -2.099 -10.104 -0.065 1.00 94.12 87 SER A N 1
ATOM 687 C CA . SER A 1 87 ? -2.444 -11.112 -1.070 1.00 94.12 87 SER A CA 1
ATOM 688 C C . SER A 1 87 ? -1.481 -11.063 -2.263 1.00 94.12 87 SER A C 1
ATOM 690 O O . SER A 1 87 ? -1.208 -10.001 -2.821 1.00 94.12 87 SER A O 1
ATOM 692 N N . SER A 1 88 ? -1.009 -12.233 -2.693 1.00 94.94 88 SER A N 1
ATOM 693 C CA . SER A 1 88 ? -0.207 -12.399 -3.909 1.00 94.94 88 SER A CA 1
ATOM 694 C C . SER A 1 88 ? -1.049 -12.710 -5.153 1.00 94.94 88 SER A C 1
ATOM 696 O O . SER A 1 88 ? -0.491 -13.005 -6.211 1.00 94.94 88 SER A O 1
ATOM 698 N N . ALA A 1 89 ? -2.383 -12.677 -5.053 1.00 97.31 89 ALA A N 1
ATOM 699 C CA . ALA A 1 89 ? -3.276 -12.987 -6.167 1.00 97.31 89 ALA A CA 1
ATOM 700 C C . ALA A 1 89 ? -2.993 -12.082 -7.379 1.00 97.31 89 ALA A C 1
ATOM 702 O O . ALA A 1 89 ? -2.903 -10.867 -7.244 1.00 97.31 89 ALA A O 1
ATOM 703 N N . GLY A 1 90 ? -2.821 -12.679 -8.562 1.00 96.94 90 GLY A N 1
ATOM 704 C CA . GLY A 1 90 ? -2.495 -11.957 -9.800 1.00 96.94 90 GLY A CA 1
ATOM 705 C C . GLY A 1 90 ? -1.040 -11.478 -9.919 1.00 96.94 90 GLY A C 1
ATOM 706 O O . GLY A 1 90 ? -0.615 -11.139 -11.022 1.00 96.94 90 GLY A O 1
ATOM 707 N N . ARG A 1 91 ? -0.241 -11.512 -8.838 1.00 97.75 91 ARG A N 1
ATOM 708 C CA . ARG A 1 91 ? 1.158 -11.047 -8.837 1.00 97.75 91 ARG A CA 1
ATOM 709 C C . ARG A 1 91 ? 2.009 -11.796 -9.853 1.00 97.75 91 ARG A C 1
ATOM 711 O O . ARG A 1 91 ? 2.656 -11.181 -10.694 1.00 97.75 91 ARG A O 1
ATOM 718 N N . ASP A 1 92 ? 2.027 -13.121 -9.768 1.00 97.50 92 ASP A N 1
ATOM 719 C CA . ASP A 1 92 ? 2.961 -13.933 -10.553 1.00 97.50 92 ASP A CA 1
ATOM 720 C C . ASP A 1 92 ? 2.608 -13.923 -12.048 1.00 97.50 92 ASP A C 1
ATOM 722 O O . ASP A 1 92 ? 3.509 -13.878 -12.888 1.00 97.50 92 ASP A O 1
ATOM 726 N N . GLU A 1 93 ? 1.310 -13.886 -12.371 1.00 97.69 93 GLU A N 1
ATOM 727 C CA . GLU A 1 93 ? 0.798 -13.718 -13.736 1.00 97.69 93 GLU A CA 1
ATOM 728 C C . GLU A 1 93 ? 1.223 -12.364 -14.316 1.00 97.69 93 GLU A C 1
ATOM 730 O O . GLU A 1 93 ? 1.852 -12.316 -15.376 1.00 97.69 93 GLU A O 1
ATOM 735 N N . PHE A 1 94 ? 0.978 -11.273 -13.583 1.00 97.81 94 PHE A N 1
ATOM 736 C CA . PHE A 1 94 ? 1.424 -9.944 -13.989 1.00 97.81 94 PHE A CA 1
ATOM 737 C C . PHE A 1 94 ? 2.945 -9.894 -14.178 1.00 97.81 94 PHE A C 1
ATOM 739 O O . PHE A 1 94 ? 3.424 -9.403 -15.199 1.00 97.81 94 PHE A O 1
ATOM 746 N N . LEU A 1 95 ? 3.729 -10.418 -13.230 1.00 96.00 95 LEU A N 1
ATOM 747 C CA . LEU A 1 95 ? 5.190 -10.379 -13.304 1.00 96.00 95 LEU A CA 1
ATOM 748 C C . LEU A 1 95 ? 5.737 -11.196 -14.482 1.00 96.00 95 LEU A C 1
ATOM 750 O O . LEU A 1 95 ? 6.767 -10.821 -15.047 1.00 96.00 95 LEU A O 1
ATOM 754 N N . ALA A 1 96 ? 5.079 -12.293 -14.866 1.00 95.69 96 ALA A N 1
ATOM 755 C CA . ALA A 1 96 ? 5.421 -13.035 -16.076 1.00 95.69 96 ALA A CA 1
ATOM 756 C C . ALA A 1 96 ? 5.193 -12.180 -17.332 1.00 95.69 96 ALA A C 1
ATOM 758 O O . ALA A 1 96 ? 6.151 -11.927 -18.068 1.00 95.69 96 ALA A O 1
ATOM 759 N N . SER A 1 97 ? 3.986 -11.637 -17.508 1.00 95.56 97 SER A N 1
ATOM 760 C CA . SER A 1 97 ? 3.638 -10.761 -18.635 1.00 95.56 97 SER A CA 1
ATOM 761 C C . SER A 1 97 ? 4.513 -9.503 -18.698 1.00 95.56 97 SER A C 1
ATOM 763 O O . SER A 1 97 ? 4.940 -9.073 -19.771 1.00 95.56 97 SER A O 1
ATOM 765 N N . PHE A 1 98 ? 4.828 -8.915 -17.542 1.00 94.50 98 PHE A N 1
ATOM 766 C CA . PHE A 1 98 ? 5.706 -7.756 -17.423 1.00 94.50 98 PHE A CA 1
ATOM 767 C C . PHE A 1 98 ? 7.122 -8.078 -17.905 1.00 94.50 98 PHE A C 1
ATOM 769 O O . PHE A 1 98 ? 7.685 -7.329 -18.704 1.00 94.50 98 PHE A O 1
ATOM 776 N N . ARG A 1 99 ? 7.698 -9.209 -17.472 1.00 91.31 99 ARG A N 1
ATOM 777 C CA . ARG A 1 99 ? 9.031 -9.638 -17.923 1.00 91.31 99 ARG A CA 1
ATOM 778 C C . ARG A 1 99 ? 9.072 -9.913 -19.419 1.00 91.31 99 ARG A C 1
ATOM 780 O O . ARG A 1 99 ? 10.055 -9.542 -20.047 1.00 91.31 99 ARG A O 1
ATOM 787 N N . GLU A 1 100 ? 8.035 -10.508 -19.998 1.00 91.50 100 GLU A N 1
ATOM 788 C CA . GLU A 1 100 ? 7.961 -10.714 -21.449 1.00 91.50 100 GLU A CA 1
ATOM 789 C C . GLU A 1 100 ? 7.889 -9.377 -22.203 1.00 91.50 100 GLU A C 1
ATOM 791 O O . GLU A 1 100 ? 8.663 -9.137 -23.135 1.00 91.50 100 GLU A O 1
ATOM 796 N N . ALA A 1 101 ? 7.033 -8.458 -21.748 1.00 89.50 101 ALA A N 1
ATOM 797 C CA . ALA A 1 101 ? 6.864 -7.142 -22.361 1.00 89.50 101 ALA A CA 1
ATOM 798 C C . ALA A 1 101 ? 8.120 -6.257 -22.269 1.00 89.50 101 ALA A C 1
ATOM 800 O O . ALA A 1 101 ? 8.402 -5.484 -23.189 1.00 89.50 101 ALA A O 1
ATOM 801 N N . VAL A 1 102 ? 8.873 -6.354 -21.168 1.00 84.94 102 VAL A N 1
ATOM 802 C CA . VAL A 1 102 ? 10.123 -5.605 -20.953 1.00 84.94 102 VAL A CA 1
ATOM 803 C C . VAL A 1 102 ? 11.321 -6.312 -21.593 1.00 84.94 102 VAL A C 1
ATOM 805 O O . VAL A 1 102 ? 12.159 -5.654 -22.206 1.00 84.94 102 VAL A O 1
ATOM 808 N N . GLY A 1 103 ? 11.395 -7.642 -21.520 1.00 71.50 103 GLY A N 1
ATOM 809 C CA . GLY A 1 103 ? 12.456 -8.462 -22.113 1.00 71.50 103 GLY A CA 1
ATOM 810 C C . GLY A 1 103 ? 12.505 -8.367 -23.639 1.00 71.50 103 GLY A C 1
ATOM 811 O O . GLY A 1 103 ? 13.590 -8.322 -24.213 1.00 71.50 103 GLY A O 1
ATOM 812 N N . GLY A 1 104 ? 11.354 -8.186 -24.298 1.00 58.00 104 GLY A N 1
ATOM 813 C CA . GLY A 1 104 ? 11.287 -7.854 -25.728 1.00 58.00 104 GLY A CA 1
ATOM 814 C C . GLY A 1 104 ? 11.876 -6.481 -26.102 1.00 58.00 104 GLY A C 1
ATOM 815 O O . GLY A 1 104 ? 11.966 -6.157 -27.284 1.00 58.00 104 GLY A O 1
ATOM 816 N N . ARG A 1 105 ? 12.276 -5.660 -25.119 1.00 59.41 105 ARG A N 1
ATOM 817 C CA . ARG A 1 105 ? 12.828 -4.300 -25.289 1.00 59.41 105 ARG A CA 1
ATOM 818 C C . ARG A 1 105 ? 14.276 -4.180 -24.815 1.00 59.41 105 ARG A C 1
ATOM 820 O O . ARG A 1 105 ? 14.780 -3.064 -24.695 1.00 59.41 105 ARG A O 1
ATOM 827 N N . ALA A 1 106 ? 14.936 -5.305 -24.531 1.00 45.91 106 ALA A N 1
ATOM 828 C CA . ALA A 1 106 ? 16.286 -5.373 -23.984 1.00 45.91 106 ALA A CA 1
ATOM 829 C C . ALA A 1 106 ? 17.345 -4.900 -24.996 1.00 45.91 106 ALA A C 1
ATOM 831 O O . ALA A 1 106 ? 18.032 -5.694 -25.626 1.00 45.91 106 ALA A O 1
ATOM 832 N N . ASN A 1 107 ? 17.462 -3.583 -25.155 1.00 45.75 107 ASN A N 1
ATOM 833 C CA . ASN A 1 107 ? 18.636 -2.923 -25.714 1.00 45.75 107 ASN A CA 1
ATOM 834 C C . ASN A 1 107 ? 18.771 -1.488 -25.173 1.00 45.75 107 ASN A C 1
ATOM 836 O O . ASN A 1 107 ? 18.966 -0.539 -25.921 1.00 45.75 107 ASN A O 1
ATOM 840 N N . SER A 1 108 ? 18.672 -1.320 -23.853 1.00 50.56 108 SER A N 1
ATOM 841 C CA . SER A 1 108 ? 19.507 -0.360 -23.121 1.00 50.56 108 SER A CA 1
ATOM 842 C C . SER A 1 108 ? 19.409 -0.614 -21.617 1.00 50.56 108 SER A C 1
ATOM 844 O O . SER A 1 108 ? 18.337 -0.647 -21.024 1.00 50.56 108 SER A O 1
ATOM 846 N N . ILE A 1 109 ? 20.569 -0.767 -20.982 1.00 46.59 109 ILE A N 1
ATOM 847 C CA . ILE A 1 109 ? 20.743 -0.848 -19.521 1.00 46.59 109 ILE A CA 1
ATOM 848 C C . ILE A 1 109 ? 20.423 0.507 -18.838 1.00 46.59 109 ILE A C 1
ATOM 850 O O . ILE A 1 109 ? 20.345 0.602 -17.621 1.00 46.59 109 ILE A O 1
ATOM 854 N N . GLN A 1 110 ? 20.132 1.541 -19.634 1.00 51.75 110 GLN A N 1
ATOM 855 C CA . GLN A 1 110 ? 19.562 2.828 -19.227 1.00 51.75 110 GLN A CA 1
ATOM 856 C C . GLN A 1 110 ? 18.081 2.940 -19.621 1.00 51.75 110 GLN A C 1
ATOM 858 O O . GLN A 1 110 ? 17.630 3.991 -20.073 1.00 51.75 110 GLN A O 1
ATOM 863 N N . ALA A 1 111 ? 17.310 1.856 -19.537 1.00 56.09 111 ALA A N 1
ATOM 864 C CA . ALA A 1 111 ? 15.874 1.945 -19.752 1.00 56.09 111 ALA A CA 1
ATOM 865 C C . ALA A 1 111 ? 15.268 2.821 -18.645 1.00 56.09 111 ALA A C 1
ATOM 867 O O . ALA A 1 111 ? 15.035 2.367 -17.524 1.00 56.09 111 ALA A O 1
ATOM 868 N N . GLU A 1 112 ? 15.050 4.099 -18.960 1.00 74.94 112 GLU A N 1
ATOM 869 C CA . GLU A 1 112 ? 14.366 5.048 -18.094 1.00 74.94 112 GLU A CA 1
ATOM 870 C C . GLU A 1 112 ? 13.065 4.400 -17.613 1.00 74.94 112 GLU A C 1
ATOM 872 O O . GLU A 1 112 ? 12.188 4.061 -18.416 1.00 74.94 112 GLU A O 1
ATOM 877 N N . TYR A 1 113 ? 12.959 4.190 -16.297 1.00 85.19 113 TYR A N 1
ATOM 878 C CA . TYR A 1 113 ? 11.815 3.540 -15.651 1.00 85.19 113 TYR A CA 1
ATOM 879 C C . TYR A 1 113 ? 10.487 4.067 -16.211 1.00 85.19 113 TYR A C 1
ATOM 881 O O . TYR A 1 113 ? 9.623 3.293 -16.615 1.00 85.19 113 TYR A O 1
ATOM 889 N N . VAL A 1 114 ? 10.368 5.394 -16.323 1.00 85.19 114 VAL A N 1
ATOM 890 C CA . VAL A 1 114 ? 9.163 6.071 -16.818 1.00 85.19 114 VAL A CA 1
ATOM 891 C C . VAL A 1 114 ? 8.825 5.645 -18.249 1.00 85.19 114 VAL A C 1
ATOM 893 O O . VAL A 1 114 ? 7.698 5.233 -18.507 1.00 85.19 114 VAL A O 1
ATOM 896 N N . SER A 1 115 ? 9.805 5.659 -19.156 1.00 85.56 115 SER A N 1
ATOM 897 C CA . SER A 1 115 ? 9.636 5.235 -20.555 1.00 85.56 115 SER A CA 1
ATOM 898 C C . SER A 1 115 ? 9.223 3.764 -20.658 1.00 85.56 115 SER A C 1
ATOM 900 O O . SER A 1 115 ? 8.394 3.401 -21.493 1.00 85.56 115 SER A O 1
ATOM 902 N N . THR A 1 116 ? 9.763 2.911 -19.783 1.00 88.56 116 THR A N 1
ATOM 903 C CA . THR A 1 116 ? 9.435 1.479 -19.752 1.00 88.56 116 THR A CA 1
ATOM 904 C C . THR A 1 116 ? 7.984 1.246 -19.348 1.00 88.56 116 THR A C 1
ATOM 906 O O . THR A 1 116 ? 7.263 0.548 -20.064 1.00 88.56 116 THR A O 1
ATOM 909 N N . ILE A 1 117 ? 7.554 1.865 -18.243 1.00 90.38 117 ILE A N 1
ATOM 910 C CA . ILE A 1 117 ? 6.188 1.738 -17.727 1.00 90.38 117 ILE A CA 1
ATOM 911 C C . ILE A 1 117 ? 5.172 2.339 -18.706 1.00 90.38 117 ILE A C 1
ATOM 913 O O . ILE A 1 117 ? 4.185 1.687 -19.027 1.00 90.38 117 ILE A O 1
ATOM 917 N N . GLN A 1 118 ? 5.438 3.526 -19.262 1.00 89.88 118 GLN A N 1
ATOM 918 C CA . GLN A 1 118 ? 4.525 4.189 -20.206 1.00 89.88 118 GLN A CA 1
ATOM 919 C C . GLN A 1 118 ? 4.293 3.405 -21.498 1.00 89.88 118 GLN A C 1
ATOM 921 O O . GLN A 1 118 ? 3.259 3.557 -22.140 1.00 89.88 118 GLN A O 1
ATOM 926 N N . LYS A 1 119 ? 5.258 2.578 -21.906 1.00 90.25 119 LYS A N 1
ATOM 927 C CA . LYS A 1 119 ? 5.148 1.781 -23.128 1.00 90.25 119 LYS A CA 1
ATOM 928 C C . LYS A 1 119 ? 4.487 0.429 -22.892 1.00 90.25 119 LYS A C 1
ATOM 930 O O . LYS A 1 119 ? 4.374 -0.326 -23.854 1.00 90.25 119 LYS A O 1
ATOM 935 N N . LEU A 1 120 ? 4.158 0.033 -21.661 1.00 91.88 120 LEU A N 1
ATOM 936 C CA . LEU A 1 120 ? 3.571 -1.287 -21.406 1.00 91.88 120 LEU A CA 1
ATOM 937 C C . LEU A 1 120 ? 2.314 -1.511 -22.266 1.00 91.88 120 LEU A C 1
ATOM 939 O O . LEU A 1 120 ? 1.522 -0.585 -22.444 1.00 91.88 120 LEU A O 1
ATOM 943 N N . PRO A 1 121 ? 2.126 -2.720 -22.830 1.00 95.12 121 PRO A N 1
ATOM 944 C CA . PRO A 1 121 ? 0.882 -3.048 -23.512 1.00 95.12 121 PRO A CA 1
ATOM 945 C C . PRO A 1 121 ? -0.305 -2.877 -22.562 1.00 95.12 121 PRO A C 1
ATOM 947 O O . PRO A 1 121 ? -0.206 -3.242 -21.392 1.00 95.12 121 PRO A O 1
ATOM 950 N N . ALA A 1 122 ? -1.442 -2.403 -23.077 1.00 96.69 122 ALA A N 1
ATOM 951 C CA . ALA A 1 122 ? -2.633 -2.139 -22.265 1.00 96.69 122 ALA A CA 1
ATOM 952 C C . ALA A 1 122 ? -3.069 -3.353 -21.423 1.00 96.69 122 ALA A C 1
ATOM 954 O O . ALA A 1 122 ? -3.438 -3.194 -20.267 1.00 96.69 122 ALA A O 1
ATOM 955 N N . ALA A 1 123 ? -2.949 -4.569 -21.968 1.00 96.81 123 ALA A N 1
ATOM 956 C CA . ALA A 1 123 ? -3.247 -5.801 -21.237 1.00 96.81 123 ALA A CA 1
ATOM 957 C C . ALA A 1 123 ? -2.323 -6.024 -20.023 1.00 96.81 123 ALA A C 1
ATOM 959 O O . ALA A 1 123 ? -2.784 -6.467 -18.977 1.00 96.81 123 ALA A O 1
ATOM 960 N N . VAL A 1 124 ? -1.035 -5.684 -20.135 1.00 96.56 124 VAL A N 1
ATOM 961 C CA . VAL A 1 124 ? -0.066 -5.814 -19.032 1.00 96.56 124 VAL A CA 1
ATOM 962 C C . VAL A 1 124 ? -0.303 -4.733 -17.981 1.00 96.56 124 VAL A C 1
ATOM 964 O O . VAL A 1 124 ? -0.247 -5.021 -16.789 1.00 96.56 124 VAL A O 1
ATOM 967 N N . THR A 1 125 ? -0.619 -3.506 -18.409 1.00 96.94 125 THR A N 1
ATOM 968 C CA . THR A 1 125 ? -1.029 -2.425 -17.500 1.00 96.94 125 THR A CA 1
ATOM 969 C C . THR A 1 125 ? -2.273 -2.823 -16.710 1.00 96.94 125 THR A C 1
ATOM 971 O O . THR A 1 125 ? -2.253 -2.742 -15.487 1.00 96.94 125 THR A O 1
ATOM 974 N N . ALA A 1 126 ? -3.299 -3.355 -17.380 1.00 98.12 126 ALA A N 1
ATOM 975 C CA . ALA A 1 126 ? -4.526 -3.812 -16.733 1.00 98.12 126 ALA A CA 1
ATOM 976 C C . ALA A 1 126 ? -4.280 -4.952 -15.728 1.00 98.12 126 ALA A C 1
ATOM 978 O O . ALA A 1 126 ? -4.873 -4.956 -14.654 1.00 98.12 126 ALA A O 1
ATOM 979 N N . GLN A 1 127 ? -3.380 -5.898 -16.028 1.00 98.06 127 GLN A N 1
ATOM 980 C CA . GLN A 1 127 ? -2.980 -6.936 -15.065 1.00 98.06 127 GLN A CA 1
ATOM 981 C C . GLN A 1 127 ? -2.293 -6.339 -13.828 1.00 98.06 127 GLN A C 1
ATOM 983 O O . GLN A 1 127 ? -2.570 -6.760 -12.707 1.00 98.06 127 GLN A O 1
ATOM 988 N N . GLY A 1 128 ? -1.416 -5.350 -14.022 1.00 97.75 128 GLY A N 1
ATOM 989 C CA . GLY A 1 128 ? -0.743 -4.656 -12.924 1.00 97.75 128 GLY A CA 1
ATOM 990 C C . GLY A 1 128 ? -1.720 -3.873 -12.048 1.00 97.75 128 GLY A C 1
ATOM 991 O O . GLY A 1 128 ? -1.667 -3.980 -10.826 1.00 97.75 128 GLY A O 1
ATOM 992 N N . GLU A 1 129 ? -2.647 -3.139 -12.666 1.00 98.19 129 GLU A N 1
ATOM 993 C CA . GLU A 1 129 ? -3.726 -2.432 -11.970 1.00 98.19 129 GLU A CA 1
ATOM 994 C C . GLU A 1 129 ? -4.612 -3.402 -11.185 1.00 98.19 129 GLU A C 1
ATOM 996 O O . GLU A 1 129 ? -4.844 -3.182 -10.000 1.00 98.19 129 GLU A O 1
ATOM 1001 N N . ALA A 1 130 ? -5.038 -4.510 -11.799 1.00 98.50 130 ALA A N 1
ATOM 1002 C CA . ALA A 1 130 ? -5.868 -5.517 -11.143 1.00 98.50 130 ALA A CA 1
ATOM 1003 C C . ALA A 1 130 ? -5.167 -6.162 -9.938 1.00 98.50 130 ALA A C 1
ATOM 1005 O O . ALA A 1 130 ? -5.787 -6.352 -8.894 1.00 98.50 130 ALA A O 1
ATOM 1006 N N . TRP A 1 131 ? -3.872 -6.469 -10.051 1.00 98.62 131 TRP A N 1
ATOM 1007 C CA . TRP A 1 131 ? -3.088 -6.995 -8.934 1.00 98.62 131 TRP A CA 1
ATOM 1008 C C . TRP A 1 131 ? -2.997 -5.989 -7.775 1.00 98.62 131 TRP A C 1
ATOM 1010 O O . TRP A 1 131 ? -3.300 -6.335 -6.631 1.00 98.62 131 TRP A O 1
ATOM 1020 N N . LEU A 1 132 ? -2.614 -4.739 -8.058 1.00 98.69 132 LEU A N 1
ATOM 1021 C CA . LEU A 1 132 ? -2.469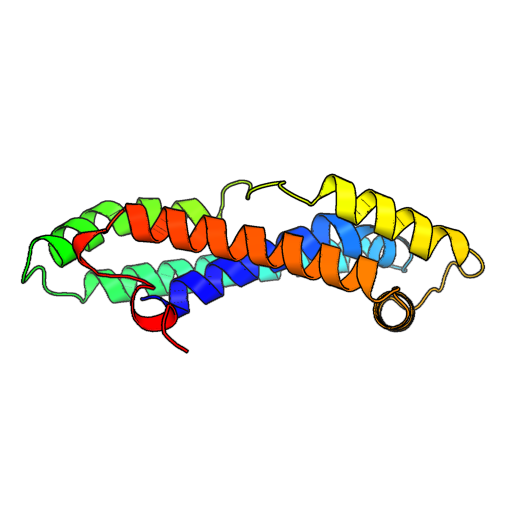 -3.706 -7.028 1.00 98.69 132 LEU A CA 1
ATOM 1022 C C . LEU A 1 132 ? -3.815 -3.353 -6.382 1.00 98.69 132 LEU A C 1
ATOM 1024 O O . LEU A 1 132 ? -3.891 -3.236 -5.159 1.00 98.69 132 LEU A O 1
ATOM 1028 N N . GLN A 1 133 ? -4.881 -3.249 -7.176 1.00 98.56 133 GLN A N 1
ATOM 1029 C CA . GLN A 1 133 ? -6.235 -3.035 -6.670 1.00 98.56 133 GLN A CA 1
ATOM 1030 C C . GLN A 1 133 ? -6.700 -4.223 -5.819 1.00 98.56 133 GLN A C 1
ATOM 1032 O O . GLN A 1 133 ? -7.270 -4.020 -4.753 1.00 98.56 133 GLN A O 1
ATOM 1037 N N . GLY A 1 134 ? -6.364 -5.458 -6.203 1.00 98.44 134 GLY A N 1
ATOM 1038 C CA . GLY A 1 134 ? -6.663 -6.653 -5.412 1.00 98.44 134 GLY A CA 1
ATOM 1039 C C . GLY A 1 134 ? -6.022 -6.647 -4.018 1.00 98.44 134 GLY A C 1
ATOM 1040 O O . GLY A 1 134 ? -6.642 -7.113 -3.060 1.00 98.44 134 GLY A O 1
ATOM 1041 N N . ILE A 1 135 ? -4.816 -6.080 -3.872 1.00 98.62 135 ILE A N 1
ATOM 1042 C CA . ILE A 1 135 ? -4.196 -5.838 -2.555 1.00 98.62 135 ILE A CA 1
ATOM 1043 C C . ILE A 1 135 ? -5.034 -4.840 -1.751 1.00 98.62 135 ILE A C 1
ATOM 1045 O O . ILE A 1 135 ? -5.319 -5.080 -0.575 1.00 98.62 135 ILE A O 1
ATOM 1049 N N . VAL A 1 136 ? -5.426 -3.729 -2.380 1.00 98.50 136 VAL A N 1
ATOM 1050 C CA . VAL A 1 136 ? -6.211 -2.675 -1.729 1.00 98.50 136 VAL A CA 1
ATOM 1051 C C . VAL A 1 136 ? -7.553 -3.221 -1.241 1.00 98.50 136 VAL A C 1
ATOM 1053 O O . VAL A 1 136 ? -7.883 -3.082 -0.061 1.00 98.50 136 VAL A O 1
ATOM 1056 N N . ASP A 1 137 ? -8.280 -3.905 -2.118 1.00 97.81 137 ASP A N 1
ATOM 1057 C CA . ASP A 1 137 ? -9.603 -4.456 -1.841 1.00 97.81 137 ASP A CA 1
ATOM 1058 C C . ASP A 1 137 ? -9.556 -5.526 -0.745 1.00 97.81 137 ASP A C 1
ATOM 1060 O O . ASP A 1 137 ? -10.419 -5.551 0.136 1.00 97.81 137 ASP A O 1
ATOM 1064 N N . ASP A 1 138 ? -8.542 -6.401 -0.751 1.00 98.12 138 ASP A N 1
ATOM 1065 C CA . ASP A 1 138 ? -8.383 -7.420 0.291 1.00 98.12 138 ASP A CA 1
ATOM 1066 C C . ASP A 1 138 ? -8.141 -6.815 1.670 1.00 98.12 138 ASP A C 1
ATOM 1068 O O . ASP A 1 138 ? -8.803 -7.205 2.636 1.00 98.12 138 ASP A O 1
ATOM 1072 N N . LEU A 1 139 ? -7.244 -5.834 1.765 1.00 98.19 139 LEU A N 1
ATOM 1073 C CA . LEU A 1 139 ? -6.942 -5.168 3.027 1.00 98.19 139 LEU A CA 1
ATOM 1074 C C . LEU A 1 139 ? -8.148 -4.374 3.541 1.00 98.19 139 LEU A C 1
ATOM 1076 O O . LEU A 1 139 ? -8.482 -4.479 4.722 1.00 98.19 139 LEU A O 1
ATOM 1080 N N . CYS A 1 140 ? -8.846 -3.638 2.672 1.00 97.62 140 CYS A N 1
ATOM 1081 C CA . CYS A 1 140 ? -10.059 -2.909 3.043 1.00 97.62 140 CYS A CA 1
ATOM 1082 C C . CYS A 1 140 ? -11.169 -3.854 3.526 1.00 97.62 140 CYS A C 1
ATOM 1084 O O . CYS A 1 140 ? -11.742 -3.628 4.594 1.00 97.62 140 CYS A O 1
ATOM 1086 N N . ARG A 1 141 ? -11.414 -4.960 2.812 1.00 96.88 141 ARG A N 1
ATOM 1087 C CA . ARG A 1 141 ? -12.388 -5.992 3.204 1.00 96.88 141 ARG A CA 1
ATOM 1088 C C . ARG A 1 141 ? -12.032 -6.637 4.543 1.00 96.88 141 ARG A C 1
ATOM 1090 O O . ARG A 1 141 ? -12.897 -6.777 5.405 1.00 96.88 141 ARG A O 1
ATOM 1097 N N . ARG A 1 142 ? -10.768 -7.023 4.742 1.00 97.25 142 ARG A N 1
ATOM 1098 C CA . ARG A 1 142 ? -10.297 -7.621 6.003 1.00 97.25 142 ARG A CA 1
ATOM 1099 C C . ARG A 1 142 ? -10.408 -6.639 7.167 1.00 97.25 142 ARG A C 1
ATOM 1101 O O . ARG A 1 142 ? -10.837 -7.047 8.239 1.00 97.25 142 ARG A O 1
ATOM 1108 N N . ALA A 1 143 ? -10.089 -5.361 6.958 1.00 96.62 143 ALA A N 1
ATOM 1109 C CA . ALA A 1 143 ? -10.263 -4.319 7.969 1.00 96.62 143 ALA A CA 1
ATOM 1110 C C . ALA A 1 143 ? -11.745 -4.097 8.322 1.00 96.62 143 ALA A C 1
ATOM 1112 O O . ALA A 1 143 ? -12.085 -4.010 9.500 1.00 96.62 143 ALA A O 1
ATOM 1113 N N . ALA A 1 144 ? -12.634 -4.052 7.324 1.00 95.62 144 ALA A N 1
ATOM 1114 C CA . ALA A 1 144 ? -14.074 -3.905 7.537 1.00 95.62 144 ALA A CA 1
ATOM 1115 C C . ALA A 1 144 ? -14.680 -5.084 8.316 1.00 95.62 144 ALA A C 1
ATOM 1117 O O . ALA A 1 144 ? -15.548 -4.880 9.164 1.00 95.62 144 ALA A O 1
ATOM 1118 N N . ALA A 1 145 ? -14.173 -6.301 8.100 1.00 96.06 145 ALA A N 1
ATOM 1119 C CA . ALA A 1 145 ? -14.638 -7.506 8.786 1.00 96.06 145 ALA A CA 1
ATOM 1120 C C . ALA A 1 145 ? -14.420 -7.491 10.313 1.00 96.06 145 ALA A C 1
ATOM 1122 O O . ALA A 1 145 ? -15.110 -8.222 11.021 1.00 96.06 145 ALA A O 1
ATOM 1123 N N . PHE A 1 146 ? -13.515 -6.654 10.838 1.00 94.62 146 PHE A N 1
ATOM 1124 C CA . PHE A 1 146 ? -13.371 -6.459 12.288 1.00 94.62 146 PHE A CA 1
ATOM 1125 C C . PHE A 1 146 ? -14.542 -5.682 12.904 1.00 94.62 146 PHE A C 1
ATOM 1127 O O . PHE A 1 146 ? -14.838 -5.845 14.084 1.00 94.62 146 PHE A O 1
ATOM 1134 N N . VAL A 1 147 ? -15.208 -4.831 12.120 1.00 92.56 147 VAL A N 1
ATOM 1135 C CA . VAL A 1 147 ? -16.241 -3.896 12.591 1.00 92.56 147 VAL A CA 1
ATOM 1136 C C . VAL A 1 147 ? -17.463 -3.898 11.663 1.00 92.56 147 VAL A C 1
ATOM 1138 O O . VAL A 1 147 ? -17.836 -2.852 11.128 1.00 92.56 147 VAL A O 1
ATOM 1141 N N . PRO A 1 148 ? -18.143 -5.048 11.481 1.00 90.12 148 PRO A N 1
ATOM 1142 C CA . PRO A 1 148 ? -19.235 -5.172 10.511 1.00 90.12 148 PRO A CA 1
ATOM 1143 C C . PRO A 1 148 ? -20.393 -4.200 10.788 1.00 90.12 148 PRO A C 1
ATOM 1145 O O . PRO A 1 148 ? -21.022 -3.706 9.863 1.00 90.12 148 PRO A O 1
ATOM 1148 N N . GLY A 1 149 ? -20.635 -3.843 12.055 1.00 88.94 149 GLY A N 1
ATOM 1149 C CA . GLY A 1 149 ? -21.678 -2.882 12.434 1.00 88.94 149 GLY A CA 1
ATOM 1150 C C . GLY A 1 149 ? -21.417 -1.426 12.022 1.00 88.94 149 GLY A C 1
ATOM 1151 O O . GLY A 1 149 ? -22.264 -0.581 12.292 1.00 88.94 149 GLY A O 1
ATOM 1152 N N . MET A 1 150 ? -20.262 -1.106 11.419 1.00 87.56 150 MET A N 1
ATOM 1153 C CA . MET A 1 150 ? -19.944 0.247 10.941 1.00 87.56 150 MET A CA 1
ATOM 1154 C C . MET A 1 150 ? -20.312 0.514 9.480 1.00 87.56 150 MET A C 1
ATOM 1156 O O . MET A 1 150 ? -20.203 1.665 9.061 1.00 87.56 150 MET A O 1
ATOM 1160 N N . GLY A 1 151 ? -20.687 -0.510 8.706 1.00 88.75 151 GLY A N 1
ATOM 1161 C CA . GLY A 1 151 ? -21.006 -0.355 7.282 1.00 88.75 151 GLY A CA 1
ATOM 1162 C C . GLY A 1 151 ? -19.861 0.241 6.453 1.00 88.75 151 GLY A C 1
ATOM 1163 O O . GLY A 1 151 ? -20.074 1.048 5.549 1.00 88.75 151 GLY A O 1
ATOM 1164 N N . LEU A 1 152 ? -18.607 -0.083 6.799 1.00 89.06 152 LEU A N 1
ATOM 1165 C CA . LEU A 1 152 ? -17.450 0.447 6.077 1.00 89.06 152 LEU A CA 1
ATOM 1166 C C . LEU A 1 152 ? -17.473 -0.050 4.625 1.00 89.06 152 LEU A C 1
ATOM 1168 O O . LEU A 1 152 ? -17.516 -1.255 4.397 1.00 89.06 152 LEU A O 1
ATOM 1172 N N . PHE A 1 153 ? -17.362 0.886 3.677 1.00 87.69 153 PHE A N 1
ATOM 1173 C CA . PHE A 1 153 ? -17.363 0.638 2.226 1.00 87.69 153 PHE A CA 1
ATOM 1174 C C . PHE A 1 153 ? -18.711 0.181 1.628 1.00 87.69 153 PHE A C 1
ATOM 1176 O O . PHE A 1 153 ? -18.752 -0.233 0.474 1.00 87.69 153 PHE A O 1
ATOM 1183 N N . GLU A 1 154 ? -19.827 0.292 2.360 1.00 78.19 154 GLU A N 1
ATOM 1184 C CA . GLU A 1 154 ? -21.161 -0.059 1.836 1.00 78.19 154 GLU A CA 1
ATOM 1185 C C . GLU A 1 154 ? -21.747 1.018 0.894 1.00 78.19 154 GLU A C 1
ATOM 1187 O O . GLU A 1 154 ? -22.496 0.688 -0.025 1.00 78.19 154 GLU A O 1
ATOM 1192 N N . ASP A 1 155 ? -21.338 2.284 1.045 1.00 58.00 155 ASP A N 1
ATOM 1193 C CA . ASP A 1 155 ? -21.804 3.415 0.218 1.00 58.00 155 ASP A CA 1
ATOM 1194 C C . ASP A 1 155 ? -21.172 3.474 -1.193 1.00 58.00 155 ASP A C 1
ATOM 1196 O O . ASP A 1 155 ? -21.626 4.236 -2.045 1.00 58.00 155 ASP A O 1
ATOM 1200 N N . GLU A 1 156 ? -20.139 2.672 -1.478 1.00 51.88 156 GLU A N 1
ATOM 1201 C CA . GLU A 1 156 ? -19.413 2.678 -2.766 1.00 51.88 156 GLU A CA 1
ATOM 1202 C C . GLU A 1 156 ? -19.965 1.656 -3.784 1.00 51.88 156 GLU A C 1
ATOM 1204 O O . GLU A 1 156 ? -19.491 1.580 -4.912 1.00 51.88 156 GLU A O 1
ATOM 1209 N N . ILE A 1 157 ? -21.007 0.894 -3.428 1.00 44.59 157 ILE A N 1
ATOM 1210 C CA . ILE A 1 157 ? -21.597 -0.155 -4.285 1.00 44.59 157 ILE A CA 1
ATOM 1211 C C . ILE A 1 157 ? -22.613 0.429 -5.302 1.00 44.59 157 ILE A C 1
ATOM 1213 O O . ILE A 1 157 ? -23.134 -0.296 -6.146 1.00 44.59 157 ILE A O 1
ATOM 1217 N N . HIS A 1 158 ? -22.931 1.730 -5.238 1.00 32.66 158 HIS A N 1
ATOM 1218 C CA . HIS A 1 158 ? -23.984 2.376 -6.050 1.00 32.66 158 HIS A CA 1
ATOM 1219 C C . HIS A 1 158 ? -23.523 3.618 -6.846 1.00 32.66 158 HIS A C 1
ATOM 1221 O O . HIS A 1 158 ? -24.313 4.540 -7.063 1.00 32.66 158 HIS A O 1
ATOM 1227 N N . SER A 1 159 ? -22.275 3.686 -7.317 1.00 32.03 159 SER A N 1
ATOM 1228 C CA . SER A 1 159 ? -21.859 4.720 -8.288 1.00 32.03 159 SER A CA 1
ATOM 1229 C C . SER A 1 159 ? -21.071 4.155 -9.454 1.00 32.03 159 SER A C 1
ATOM 1231 O O . SER A 1 159 ? -20.245 3.250 -9.222 1.00 32.03 159 SER A O 1
#

Secondary structure (DSSP, 8-state):
-HHHHHHHHHHHHHHHHIIIIIHHHHHTSTTHHHHHHHHHHHHHHHHHHHHHHHHHHHHTS---SHHHHHHHHHHHHHHHHTTSPPP-TTHHHHHHHHHHHHHTT-S-TT--HHHHHHTS-HHHHHHHHHHHHHHHHHHHHHHHHT-GGG-TTGGGGG-

pLDDT: mean 90.85, std 13.57, range [32.03, 98.75]

Radius of gyration: 18.69 Å; chains: 1; bounding box: 49×24×48 Å